Protein AF-A0A9E9L0V4-F1 (afdb_monomer_lite)

Sequence (125 aa):
MKKVSLFLALIVLMGSTSTQAYEAEPTKKDMKEFYALLKIIYSDMPALMNGFEVLIDNDFDLNKIKDKKTVCDAVQAAERITYIANQSKVHPYFQKSIEQLKETMPEENAKVIKQGLQDSGYTCL

Radius of gyration: 24.84 Å; chains: 1; bounding box: 59×54×62 Å

Secondary structure (DSSP, 8-state):
---STTTTTSGGGTT-------PPPPPHHHHHHHHHHHHHHHHHHHHHHHHHHHHHHTTT-TTT-S-HHHHHHHHHHHHHHHHHHHH----HHHHHHHHHHHHHS-HHHHHHHHHHHHHTT----

Foldseek 3Di:
DDDDVVVVVVVVPVVPPPPPVVQPDDDPVLVVLLVVLVVVLVVLVVLLVQLVVQCVVQVVPLLSRPPLVSVLSNLVSLVVLLVSLVPDDGRPVCNVVSVVSCVSQPNVNSVVSQVSCVVSVHHRD

pLDDT: mean 83.35, std 17.39, range [35.78, 97.06]

Structure (mmCIF, N/CA/C/O backbone):
data_AF-A0A9E9L0V4-F1
#
_entry.id   AF-A0A9E9L0V4-F1
#
loop_
_atom_site.group_PDB
_atom_site.id
_atom_site.type_symbol
_atom_site.label_atom_id
_atom_site.label_alt_id
_atom_site.label_comp_id
_atom_site.label_asym_id
_atom_site.label_entity_id
_atom_site.label_seq_id
_atom_site.pdbx_PDB_ins_code
_atom_site.Cartn_x
_atom_site.Cartn_y
_atom_site.Cartn_z
_atom_site.occupancy
_atom_site.B_iso_or_equiv
_atom_site.auth_seq_id
_atom_site.auth_comp_id
_atom_site.auth_asym_id
_atom_site.auth_atom_id
_atom_site.pdbx_PDB_model_num
ATOM 1 N N . MET A 1 1 ? 40.740 46.332 -40.807 1.00 45.25 1 MET A N 1
ATOM 2 C CA . MET A 1 1 ? 40.802 44.869 -41.027 1.00 45.25 1 MET A CA 1
ATOM 3 C C . MET A 1 1 ? 40.673 44.210 -39.660 1.00 45.25 1 MET A C 1
ATOM 5 O O . MET A 1 1 ? 41.581 44.313 -38.859 1.00 45.25 1 MET A O 1
ATOM 9 N N . LYS A 1 2 ? 39.446 43.949 -39.199 1.00 35.78 2 LYS A N 1
ATOM 10 C CA . LYS A 1 2 ? 38.720 42.671 -39.336 1.00 35.78 2 LYS A CA 1
ATOM 11 C C . LYS A 1 2 ? 39.531 41.496 -38.755 1.00 35.78 2 LYS A C 1
ATOM 13 O O . LYS A 1 2 ? 40.457 41.016 -39.382 1.00 35.78 2 LYS A O 1
ATOM 18 N N . LYS A 1 3 ? 39.261 41.151 -37.491 1.00 46.72 3 LYS A N 1
ATOM 19 C CA . LYS A 1 3 ? 38.287 40.100 -37.100 1.00 46.72 3 LYS A CA 1
ATOM 20 C C . LYS A 1 3 ? 38.840 38.657 -37.122 1.00 46.72 3 LYS A C 1
ATOM 22 O O . LYS A 1 3 ? 38.053 37.733 -37.262 1.00 46.72 3 LYS A O 1
ATOM 27 N N . VAL A 1 4 ? 40.148 38.432 -36.960 1.00 50.59 4 VAL A N 1
ATOM 28 C CA . VAL A 1 4 ? 40.688 37.051 -36.957 1.00 50.59 4 VAL A CA 1
ATOM 29 C C . VAL A 1 4 ? 40.915 36.485 -35.546 1.00 50.59 4 VAL A C 1
ATOM 31 O O . VAL A 1 4 ? 40.689 35.300 -35.335 1.00 50.59 4 VAL A O 1
ATOM 34 N N . SER A 1 5 ? 41.232 37.302 -34.534 1.00 48.84 5 SER A N 1
ATOM 35 C CA . SER A 1 5 ? 41.526 36.759 -33.190 1.00 48.84 5 SER A CA 1
ATOM 36 C C . SER A 1 5 ? 40.314 36.396 -32.330 1.00 48.84 5 SER A C 1
ATOM 38 O O . SER A 1 5 ? 40.485 35.686 -31.347 1.00 48.84 5 SER A O 1
ATOM 40 N N . LEU A 1 6 ? 39.096 36.835 -32.670 1.00 44.38 6 LEU A N 1
ATOM 41 C CA . LEU A 1 6 ? 37.915 36.527 -31.847 1.00 44.38 6 LEU A CA 1
ATOM 42 C C . LEU A 1 6 ? 37.261 35.175 -32.190 1.00 44.38 6 LEU A C 1
ATOM 44 O O . LEU A 1 6 ? 36.436 34.689 -31.425 1.00 44.38 6 LEU A O 1
ATOM 48 N N . PHE A 1 7 ? 37.623 34.561 -33.322 1.00 46.12 7 PHE A N 1
ATOM 49 C CA . PHE A 1 7 ? 37.003 33.309 -33.775 1.00 46.12 7 PHE A CA 1
ATOM 50 C C . PHE A 1 7 ? 37.637 32.049 -33.178 1.00 46.12 7 PHE A C 1
ATOM 52 O O . PHE A 1 7 ? 36.980 31.016 -33.125 1.00 46.12 7 PHE A O 1
ATOM 59 N N . LEU A 1 8 ? 38.874 32.123 -32.678 1.00 47.38 8 LEU A N 1
ATOM 60 C CA . LEU A 1 8 ? 39.556 30.963 -32.089 1.00 47.38 8 LEU A CA 1
ATOM 61 C C . LEU A 1 8 ? 39.248 30.767 -30.596 1.00 47.38 8 LEU A C 1
ATOM 63 O O . LEU A 1 8 ? 39.365 29.652 -30.100 1.00 47.38 8 LEU A O 1
ATOM 67 N N . ALA A 1 9 ? 38.786 31.804 -29.890 1.00 48.31 9 ALA A N 1
ATOM 68 C CA . ALA A 1 9 ? 38.388 31.687 -28.484 1.00 48.31 9 ALA A CA 1
ATOM 69 C C . ALA A 1 9 ? 36.961 31.132 -28.298 1.00 48.31 9 ALA A C 1
ATOM 71 O O . ALA A 1 9 ? 36.663 30.555 -27.257 1.00 48.31 9 ALA A O 1
ATOM 72 N N . LEU A 1 10 ? 36.080 31.255 -29.303 1.00 45.12 10 LEU A N 1
ATOM 73 C CA . LEU A 1 10 ? 34.698 30.762 -29.204 1.00 45.12 10 LEU A CA 1
ATOM 74 C C . LEU A 1 10 ? 34.560 29.243 -29.400 1.00 45.12 10 LEU A C 1
ATOM 76 O O . LEU A 1 10 ? 33.539 28.677 -29.021 1.00 45.12 10 LEU A O 1
ATOM 80 N N . ILE A 1 11 ? 35.568 28.572 -29.964 1.00 51.75 11 ILE A N 1
ATOM 81 C CA . ILE A 1 11 ? 35.493 27.130 -30.265 1.00 51.75 11 ILE A CA 1
ATOM 82 C C . ILE A 1 11 ? 35.820 26.271 -29.028 1.00 51.75 11 ILE A C 1
ATOM 84 O O . ILE A 1 11 ? 35.416 25.116 -28.956 1.00 51.75 11 ILE A O 1
ATOM 88 N N . VAL A 1 12 ? 36.448 26.840 -27.991 1.00 48.44 12 VAL A N 1
ATOM 89 C CA . VAL A 1 12 ? 36.737 26.122 -26.731 1.00 48.44 12 VAL A CA 1
ATOM 90 C C . VAL A 1 12 ? 35.496 26.006 -25.824 1.00 48.44 12 VAL A C 1
ATOM 92 O O . VAL A 1 12 ? 35.475 25.196 -24.903 1.00 48.44 12 VAL A O 1
ATOM 95 N N . LEU A 1 13 ? 34.420 26.750 -26.107 1.00 47.59 13 LEU A N 1
ATOM 96 C CA . LEU A 1 13 ? 33.182 26.744 -25.312 1.00 47.59 13 LEU A CA 1
ATOM 97 C C . LEU A 1 13 ? 32.060 25.862 -25.888 1.00 47.59 13 LEU A C 1
ATOM 99 O O . LEU A 1 13 ? 30.996 25.785 -25.286 1.00 47.59 13 LEU A O 1
ATOM 103 N N . MET A 1 14 ? 32.288 25.146 -26.996 1.00 47.88 14 MET A N 1
ATOM 104 C CA . MET A 1 14 ? 31.331 24.163 -27.542 1.00 47.88 14 MET A CA 1
ATOM 105 C C . MET A 1 14 ? 31.530 22.737 -26.993 1.00 47.88 14 MET A C 1
ATOM 107 O O . MET A 1 14 ? 31.027 21.774 -27.562 1.00 47.88 14 MET A O 1
ATOM 111 N N . GLY A 1 15 ? 32.245 22.586 -25.873 1.00 44.53 15 GLY A N 1
ATOM 112 C CA . GLY A 1 15 ? 32.291 21.336 -25.103 1.00 44.53 15 GLY A CA 1
ATOM 113 C C . GLY A 1 15 ? 31.077 21.129 -24.188 1.00 44.53 15 GLY A C 1
ATOM 114 O O . GLY A 1 15 ? 30.952 20.082 -23.564 1.00 44.53 15 GLY A O 1
ATOM 115 N N . SER A 1 16 ? 30.167 22.101 -24.107 1.00 48.75 16 SER A N 1
ATOM 116 C CA . SER A 1 16 ? 28.858 21.961 -23.469 1.00 48.75 16 SER A CA 1
ATOM 117 C C . SER A 1 16 ? 27.827 21.435 -24.467 1.00 48.75 16 SER A C 1
ATOM 119 O O . SER A 1 16 ? 26.745 21.995 -24.635 1.00 48.75 16 SER A O 1
ATOM 121 N N . THR A 1 17 ? 28.122 20.301 -25.107 1.00 47.06 17 THR A N 1
ATOM 122 C CA . THR A 1 17 ? 27.024 19.396 -25.437 1.00 47.06 17 THR A CA 1
ATOM 123 C C . THR A 1 17 ? 26.498 18.924 -24.096 1.00 47.06 17 THR A C 1
ATOM 125 O O . THR A 1 17 ? 27.067 18.033 -23.467 1.00 47.06 17 THR A O 1
ATOM 128 N N . SER A 1 18 ? 25.439 19.571 -23.623 1.00 49.69 18 SER A N 1
ATOM 129 C CA . SER 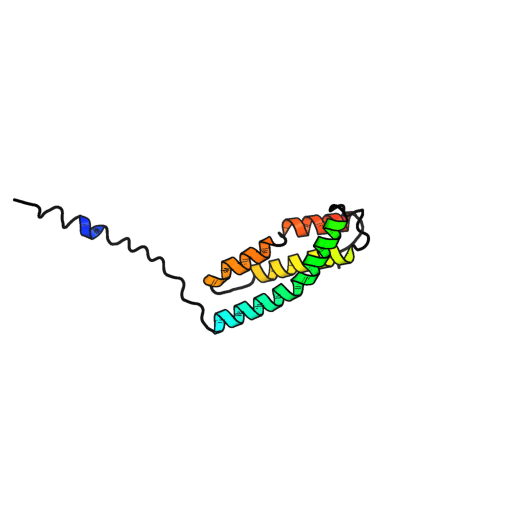A 1 18 ? 24.485 18.936 -22.739 1.00 49.69 18 SER A CA 1
ATOM 130 C C . SER A 1 18 ? 24.037 17.661 -23.443 1.00 49.69 18 SER A C 1
ATOM 132 O O . SER A 1 18 ? 23.053 17.627 -24.176 1.00 49.69 18 SER A O 1
ATOM 134 N N . THR A 1 19 ? 24.777 16.579 -23.225 1.00 48.25 19 THR A N 1
ATOM 135 C CA . THR A 1 19 ? 24.202 15.253 -23.246 1.00 48.25 19 THR A CA 1
ATOM 136 C C . THR A 1 19 ? 23.159 15.273 -22.139 1.00 48.25 19 THR A C 1
ATOM 138 O O . THR A 1 19 ? 23.398 14.840 -21.017 1.00 48.25 19 THR A O 1
ATOM 141 N N . GLN A 1 20 ? 21.968 15.774 -22.455 1.00 48.31 20 GLN A N 1
ATOM 142 C CA . GLN A 1 20 ? 20.786 15.023 -22.093 1.00 48.31 20 GLN A CA 1
ATOM 143 C C . GLN A 1 20 ? 20.999 13.683 -22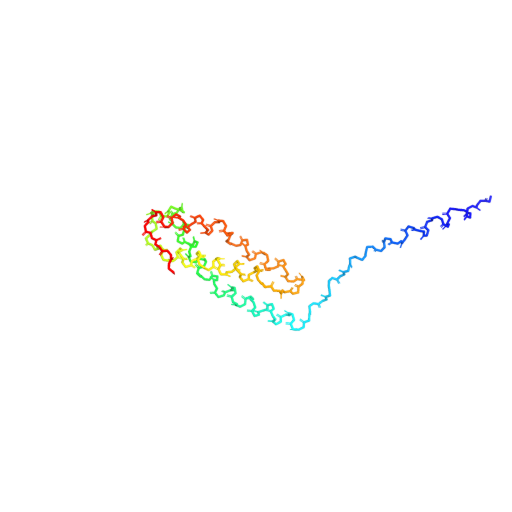.791 1.00 48.31 20 GLN A C 1
ATOM 145 O O . GLN A 1 20 ? 20.664 13.521 -23.962 1.00 48.31 20 GLN A O 1
ATOM 150 N N . ALA A 1 21 ? 21.738 12.788 -22.128 1.00 50.38 21 ALA A N 1
ATOM 151 C CA . ALA A 1 21 ? 21.764 11.391 -22.487 1.00 50.38 21 ALA A CA 1
ATOM 152 C C . ALA A 1 21 ? 20.300 10.995 -22.385 1.00 50.38 21 ALA A C 1
ATOM 154 O O . ALA A 1 21 ? 19.776 10.855 -21.283 1.00 50.38 21 ALA A O 1
ATOM 155 N N . TYR A 1 22 ? 19.615 11.007 -23.527 1.00 51.97 22 TYR A N 1
ATOM 156 C CA . TYR 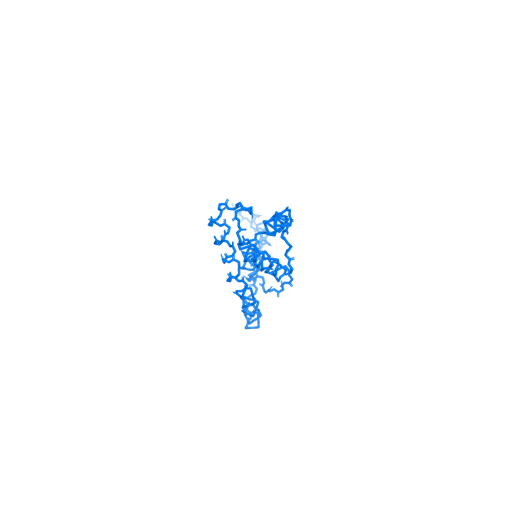A 1 22 ? 18.260 10.518 -23.632 1.00 51.97 22 TYR A CA 1
ATOM 157 C C . TYR A 1 22 ? 18.348 9.109 -23.060 1.00 51.97 22 TYR A C 1
ATOM 159 O O . TYR A 1 22 ? 19.123 8.296 -23.577 1.00 51.97 22 TYR A O 1
ATOM 167 N N . GLU A 1 23 ? 17.720 8.883 -21.904 1.00 61.84 23 GLU A N 1
ATOM 168 C CA . GLU A 1 23 ? 17.729 7.561 -21.289 1.00 61.84 23 GLU A CA 1
ATOM 169 C C . GLU A 1 23 ? 17.287 6.579 -22.374 1.00 61.84 23 GLU A C 1
ATOM 171 O O . GLU A 1 23 ? 16.367 6.886 -23.136 1.00 61.84 23 GLU A O 1
ATOM 176 N N . ALA A 1 24 ? 18.016 5.470 -22.532 1.00 78.88 24 ALA A N 1
ATOM 177 C CA . ALA A 1 24 ? 17.753 4.535 -23.618 1.00 78.88 24 ALA A CA 1
ATOM 178 C C . ALA A 1 24 ? 16.259 4.178 -23.644 1.00 78.88 24 ALA A C 1
ATOM 180 O O . ALA A 1 24 ? 15.643 4.011 -22.598 1.00 78.88 24 ALA A O 1
ATOM 181 N N . GLU A 1 25 ? 15.657 4.088 -24.826 1.00 88.19 25 GLU A N 1
ATOM 182 C CA . GLU A 1 25 ? 14.255 3.680 -24.908 1.00 88.19 25 GLU A CA 1
ATOM 183 C C . GLU A 1 25 ? 14.067 2.293 -24.263 1.00 88.19 25 GLU A C 1
ATOM 185 O O . GLU A 1 25 ? 14.907 1.406 -24.479 1.00 88.19 25 GLU A O 1
ATOM 190 N N . PRO A 1 26 ? 12.982 2.063 -23.499 1.00 91.44 26 PRO A N 1
ATOM 191 C CA . PRO A 1 26 ? 12.742 0.776 -22.863 1.00 91.44 26 PRO A CA 1
ATOM 192 C C . PRO A 1 26 ? 12.687 -0.369 -23.876 1.00 91.44 26 PRO A C 1
ATOM 194 O O . PRO A 1 26 ? 11.996 -0.306 -24.897 1.00 91.44 26 PRO A O 1
ATOM 197 N N . THR A 1 27 ? 13.345 -1.483 -23.567 1.00 94.06 27 THR A N 1
ATOM 198 C CA . THR A 1 27 ? 13.239 -2.700 -24.372 1.00 94.06 27 THR A CA 1
ATOM 199 C C . THR A 1 27 ? 11.917 -3.428 -24.113 1.00 94.06 27 THR A C 1
ATOM 201 O O . THR A 1 27 ? 11.225 -3.230 -23.112 1.00 94.06 27 THR A O 1
ATOM 204 N N . LYS A 1 28 ? 11.587 -4.397 -24.977 1.00 95.06 28 LYS A N 1
ATOM 205 C CA . LYS A 1 28 ? 10.456 -5.315 -24.750 1.00 95.06 28 LYS A CA 1
ATOM 206 C C . LYS A 1 28 ? 10.569 -6.079 -23.422 1.00 95.06 28 LYS A C 1
ATOM 208 O O . LYS A 1 28 ? 9.544 -6.456 -22.855 1.00 95.06 28 LYS A O 1
ATOM 213 N N . LYS A 1 29 ? 11.791 -6.359 -22.954 1.00 94.31 29 LYS A N 1
ATOM 214 C CA . LYS A 1 29 ? 12.023 -7.012 -21.662 1.00 94.31 29 LYS A CA 1
ATOM 215 C C . LYS A 1 29 ? 11.681 -6.052 -20.521 1.00 94.31 29 LYS A C 1
ATOM 217 O O . LYS A 1 29 ? 10.892 -6.435 -19.664 1.00 94.31 29 LYS A O 1
ATOM 222 N N . ASP A 1 30 ? 12.161 -4.812 -20.592 1.00 94.25 30 ASP A N 1
ATOM 223 C CA . ASP A 1 30 ? 11.888 -3.779 -19.584 1.00 94.25 30 ASP A CA 1
ATOM 224 C C . ASP A 1 30 ? 10.386 -3.518 -19.445 1.00 94.25 30 ASP A C 1
ATOM 226 O O . ASP A 1 30 ? 9.856 -3.478 -18.338 1.00 94.25 30 ASP A O 1
ATOM 230 N N . MET A 1 31 ? 9.665 -3.439 -20.570 1.00 95.38 31 MET A N 1
ATOM 231 C CA . MET A 1 31 ? 8.206 -3.310 -20.545 1.00 95.38 31 MET A CA 1
ATOM 232 C C . MET A 1 31 ? 7.536 -4.499 -19.851 1.00 95.38 31 MET A C 1
ATOM 234 O O . MET A 1 31 ? 6.639 -4.310 -19.035 1.00 95.38 31 MET A O 1
ATOM 238 N N . LYS A 1 32 ? 7.955 -5.736 -20.149 1.00 95.62 32 LYS A N 1
ATOM 239 C CA . LYS A 1 32 ? 7.382 -6.932 -19.508 1.00 95.62 32 LYS A CA 1
ATOM 240 C C . LYS A 1 32 ? 7.616 -6.945 -18.000 1.00 95.62 32 LYS A C 1
ATOM 242 O O . LYS A 1 32 ? 6.698 -7.293 -17.263 1.00 95.62 32 LYS A O 1
ATOM 247 N N . GLU A 1 33 ? 8.818 -6.588 -17.562 1.00 92.94 33 GLU A N 1
ATOM 248 C CA . GLU A 1 33 ? 9.169 -6.513 -16.141 1.00 92.94 33 GLU A CA 1
ATOM 249 C C . GLU A 1 33 ? 8.347 -5.430 -15.436 1.00 92.94 33 GLU A C 1
ATOM 251 O O . GLU A 1 33 ? 7.750 -5.697 -14.392 1.00 92.94 33 GLU A O 1
ATOM 256 N N . PHE A 1 34 ? 8.197 -4.260 -16.061 1.00 94.44 34 PHE A N 1
ATOM 257 C CA . PHE A 1 34 ? 7.351 -3.186 -15.549 1.00 94.44 34 PHE A CA 1
ATOM 258 C C . PHE A 1 34 ? 5.869 -3.587 -15.453 1.00 94.44 34 PHE A C 1
ATOM 260 O O . PHE A 1 34 ? 5.243 -3.388 -14.415 1.00 94.44 34 PHE A O 1
ATOM 267 N N . TYR A 1 35 ? 5.291 -4.220 -16.478 1.00 94.06 35 TYR A N 1
ATOM 268 C CA . TYR A 1 35 ? 3.894 -4.672 -16.418 1.00 94.06 35 TYR A CA 1
ATOM 269 C C . TYR A 1 35 ? 3.666 -5.784 -15.389 1.00 94.06 35 TYR A C 1
ATOM 271 O O . TYR A 1 35 ? 2.612 -5.821 -14.752 1.00 94.06 35 TYR A O 1
ATOM 279 N N . ALA A 1 36 ? 4.631 -6.690 -15.210 1.00 93.00 36 ALA A N 1
ATOM 280 C CA . ALA A 1 36 ? 4.551 -7.711 -14.169 1.00 93.00 36 ALA A CA 1
ATOM 281 C C . ALA A 1 36 ? 4.537 -7.072 -12.774 1.00 93.00 36 ALA A C 1
ATOM 283 O O . ALA A 1 36 ? 3.724 -7.456 -11.935 1.00 93.00 36 ALA A O 1
ATOM 284 N N . LEU A 1 37 ? 5.376 -6.058 -12.566 1.00 92.56 37 LEU A N 1
ATOM 285 C CA . LEU A 1 37 ? 5.415 -5.274 -11.340 1.00 92.56 37 LEU A CA 1
ATOM 286 C C . LEU A 1 37 ? 4.091 -4.545 -11.078 1.00 92.56 37 LEU A C 1
ATOM 288 O O . LEU A 1 37 ? 3.508 -4.690 -10.003 1.00 92.56 37 LEU A O 1
ATOM 292 N N . LEU A 1 38 ? 3.574 -3.829 -12.082 1.00 91.75 38 LEU A N 1
ATOM 293 C CA . LEU A 1 38 ? 2.285 -3.148 -11.987 1.00 91.75 38 LEU A CA 1
ATOM 294 C C . LEU A 1 38 ? 1.163 -4.123 -11.637 1.00 91.75 38 LEU A C 1
ATOM 296 O O . LEU A 1 38 ? 0.346 -3.816 -10.781 1.00 91.75 38 LEU A O 1
ATOM 300 N N . LYS A 1 39 ? 1.127 -5.313 -12.244 1.00 92.56 39 LYS A N 1
ATOM 301 C CA . LYS A 1 39 ? 0.088 -6.311 -11.952 1.00 92.56 39 LYS A CA 1
ATOM 302 C C . LYS A 1 39 ? 0.045 -6.695 -10.470 1.00 92.56 39 LYS A C 1
ATOM 304 O O . LYS A 1 39 ? -1.042 -6.890 -9.936 1.00 92.56 39 LYS A O 1
ATOM 309 N N . ILE A 1 40 ? 1.205 -6.805 -9.825 1.00 90.31 40 ILE A N 1
ATOM 310 C CA . ILE A 1 40 ? 1.289 -7.109 -8.393 1.00 90.31 40 ILE A CA 1
ATOM 311 C C . ILE A 1 40 ? 0.774 -5.914 -7.585 1.00 90.31 40 ILE A C 1
ATOM 313 O O . ILE A 1 40 ? -0.116 -6.082 -6.759 1.00 90.31 40 ILE A O 1
ATOM 317 N N . ILE A 1 41 ? 1.247 -4.702 -7.884 1.00 89.88 41 ILE A N 1
ATOM 318 C CA . ILE A 1 41 ? 0.818 -3.485 -7.176 1.00 89.88 41 ILE A CA 1
ATOM 319 C C . ILE A 1 41 ? -0.693 -3.247 -7.327 1.00 89.88 41 ILE A C 1
ATOM 321 O O . ILE A 1 41 ? -1.393 -3.005 -6.350 1.00 89.88 41 ILE A O 1
ATOM 325 N N . TYR A 1 42 ? -1.237 -3.375 -8.537 1.00 90.31 42 TYR A N 1
ATOM 326 C CA . TYR A 1 42 ? -2.668 -3.198 -8.787 1.00 90.31 42 TYR A CA 1
ATOM 327 C C . TYR A 1 42 ? -3.538 -4.266 -8.120 1.00 90.31 42 TYR A C 1
ATOM 329 O O . TYR A 1 42 ? -4.714 -4.003 -7.885 1.00 90.31 42 TYR A O 1
ATOM 337 N N . SER A 1 43 ? -2.993 -5.438 -7.775 1.00 93.56 43 SER A N 1
ATOM 338 C CA . SER A 1 43 ? -3.747 -6.430 -6.999 1.00 93.56 43 SER A CA 1
ATOM 339 C C . SER A 1 43 ? -4.008 -5.989 -5.552 1.00 93.56 43 SER A C 1
ATOM 341 O O . SER A 1 43 ? -4.955 -6.472 -4.937 1.00 93.56 43 SER A O 1
ATOM 343 N N . ASP A 1 44 ? -3.239 -5.014 -5.054 1.00 92.94 44 ASP A N 1
ATOM 344 C CA . ASP A 1 44 ? -3.343 -4.467 -3.694 1.00 92.94 44 ASP A CA 1
ATOM 345 C C . ASP A 1 44 ? -4.252 -3.235 -3.619 1.00 92.94 44 ASP A C 1
ATOM 347 O O . ASP A 1 44 ? -4.761 -2.889 -2.552 1.00 92.94 44 ASP A O 1
ATOM 351 N N . MET A 1 45 ? -4.498 -2.588 -4.762 1.00 91.31 45 MET A N 1
ATOM 352 C CA . MET A 1 45 ? -5.307 -1.371 -4.845 1.00 91.31 45 MET A CA 1
ATOM 353 C C . MET A 1 45 ? -6.741 -1.534 -4.319 1.00 91.31 45 MET A C 1
ATOM 355 O O . MET A 1 45 ? -7.198 -0.624 -3.633 1.00 91.31 45 MET A O 1
ATOM 359 N N . PRO A 1 46 ? -7.462 -2.652 -4.551 1.00 95.12 46 PRO A N 1
ATOM 360 C CA . PRO A 1 46 ? -8.797 -2.825 -3.980 1.00 95.12 46 PRO A CA 1
ATOM 361 C C . PRO A 1 46 ? -8.813 -2.753 -2.448 1.00 95.12 46 PRO A C 1
ATOM 363 O O . PRO A 1 46 ? -9.686 -2.109 -1.879 1.00 95.12 46 PRO A O 1
ATOM 366 N N . ALA A 1 47 ? -7.832 -3.365 -1.774 1.00 95.44 47 ALA A N 1
ATOM 367 C CA . ALA A 1 47 ? -7.743 -3.317 -0.314 1.00 95.44 47 ALA A CA 1
ATOM 368 C C . ALA A 1 47 ? -7.480 -1.888 0.178 1.00 95.44 47 ALA A C 1
ATOM 370 O O . ALA A 1 47 ? -8.147 -1.425 1.100 1.00 95.44 47 ALA A O 1
ATOM 371 N N . LEU A 1 48 ? -6.565 -1.174 -0.486 1.00 93.75 48 LEU A N 1
ATOM 372 C CA . LEU A 1 48 ? -6.279 0.236 -0.217 1.00 93.75 48 LEU A CA 1
ATOM 373 C C . LEU A 1 48 ? -7.521 1.123 -0.337 1.00 93.75 48 LEU A C 1
ATOM 375 O O . LEU A 1 48 ? -7.836 1.863 0.592 1.00 93.75 48 LEU A O 1
ATOM 379 N N . MET A 1 49 ? -8.231 1.030 -1.462 1.00 94.38 49 MET A N 1
ATOM 380 C CA . MET A 1 49 ? -9.412 1.855 -1.725 1.00 94.38 49 MET A CA 1
ATOM 381 C C . MET A 1 49 ? -10.527 1.572 -0.717 1.00 94.38 49 MET A C 1
ATOM 383 O O . MET A 1 49 ? -11.057 2.511 -0.132 1.00 94.38 49 MET A O 1
ATOM 387 N N . ASN A 1 50 ? -10.806 0.298 -0.429 1.00 96.94 50 ASN A N 1
ATOM 388 C CA . ASN A 1 50 ? -11.824 -0.076 0.555 1.00 96.94 50 ASN A CA 1
ATOM 389 C C . ASN A 1 50 ? -11.475 0.440 1.962 1.00 96.94 50 ASN A C 1
ATOM 391 O O . ASN A 1 50 ? -12.345 0.912 2.689 1.00 96.94 50 ASN A O 1
ATOM 395 N N . GLY A 1 51 ? -10.200 0.383 2.364 1.00 95.88 51 GLY A N 1
ATOM 396 C CA . GLY A 1 51 ? -9.776 0.942 3.648 1.00 95.88 51 GLY A CA 1
ATOM 397 C C . GLY A 1 51 ? -9.917 2.459 3.711 1.00 95.88 51 GLY A C 1
ATOM 398 O O . GLY A 1 51 ? -10.330 2.980 4.746 1.00 95.88 51 GLY A O 1
ATOM 399 N N . PHE A 1 52 ? -9.630 3.170 2.616 1.00 94.38 52 PHE A N 1
ATOM 400 C CA . PHE A 1 52 ? -9.868 4.611 2.544 1.00 94.38 52 PHE A CA 1
ATOM 401 C C . PHE A 1 52 ? -11.349 4.965 2.617 1.00 94.38 52 PHE A C 1
ATOM 403 O O . PHE A 1 52 ? -11.686 5.902 3.331 1.00 94.38 52 PHE A O 1
ATOM 410 N N . GLU A 1 53 ? -12.226 4.215 1.951 1.00 96.69 53 GLU A N 1
ATOM 411 C CA . GLU A 1 53 ? -13.678 4.396 2.073 1.00 96.69 53 GLU A CA 1
ATOM 412 C C . GLU A 1 53 ? -14.121 4.264 3.536 1.00 96.69 53 GLU A C 1
ATOM 414 O O . GLU A 1 53 ? -14.754 5.171 4.068 1.00 96.69 53 GLU A O 1
ATOM 419 N N . VAL A 1 54 ? -13.674 3.216 4.242 1.00 97.00 54 VAL A N 1
ATOM 420 C CA . VAL A 1 54 ? -13.978 3.037 5.673 1.00 97.00 54 VAL A CA 1
ATOM 421 C C . VAL A 1 54 ? -13.428 4.182 6.529 1.00 97.00 54 VAL A C 1
ATOM 423 O O . VAL A 1 54 ? -14.111 4.643 7.444 1.00 97.00 54 VAL A O 1
ATOM 426 N N . LEU A 1 55 ? -12.206 4.651 6.262 1.00 94.75 55 LEU A N 1
ATOM 427 C CA . LEU A 1 55 ? -11.626 5.794 6.974 1.00 94.75 55 LEU A CA 1
ATOM 428 C C . LEU A 1 55 ? -12.451 7.067 6.746 1.00 94.75 55 LEU A C 1
ATOM 430 O O . LEU A 1 55 ? -12.771 7.753 7.714 1.00 94.75 55 LEU A O 1
ATOM 434 N N . ILE A 1 56 ? -12.825 7.359 5.499 1.00 95.00 56 ILE A N 1
ATOM 435 C CA . ILE A 1 56 ? -13.608 8.542 5.118 1.00 95.00 56 ILE A CA 1
ATOM 436 C C . ILE A 1 56 ? -15.000 8.497 5.755 1.00 95.00 56 ILE A C 1
ATOM 438 O O . ILE A 1 56 ? -15.404 9.469 6.390 1.00 95.00 56 ILE A O 1
ATOM 442 N N . ASP A 1 57 ? -15.691 7.360 5.668 1.00 97.06 57 ASP A N 1
ATOM 443 C CA . ASP A 1 57 ? -17.038 7.166 6.222 1.00 97.06 57 ASP A CA 1
ATOM 444 C C . ASP A 1 57 ? -17.093 7.323 7.752 1.00 97.06 57 ASP A C 1
ATOM 446 O O . ASP A 1 57 ? -18.168 7.490 8.331 1.00 97.06 57 ASP A O 1
ATOM 450 N N . ASN A 1 58 ? -15.939 7.260 8.421 1.00 95.56 58 ASN A N 1
ATOM 451 C CA . ASN A 1 58 ? -15.806 7.395 9.870 1.00 95.56 58 ASN A CA 1
ATOM 452 C C . ASN A 1 58 ? -15.037 8.663 10.287 1.00 95.56 58 ASN A C 1
ATOM 454 O O . ASN A 1 58 ? -14.551 8.734 11.417 1.00 95.56 58 ASN A O 1
ATOM 458 N N . ASP A 1 59 ? -14.924 9.667 9.407 1.00 94.19 59 ASP A N 1
ATOM 459 C CA . ASP A 1 59 ? -14.205 10.932 9.643 1.00 94.19 59 ASP A CA 1
ATOM 460 C C . ASP A 1 59 ? -12.739 10.741 10.082 1.00 94.19 59 ASP A C 1
ATOM 462 O O . ASP A 1 59 ? -12.197 11.537 10.851 1.00 94.19 59 ASP A O 1
ATOM 466 N N . PHE A 1 60 ? -12.100 9.657 9.639 1.00 92.25 60 PHE A N 1
ATOM 467 C CA . PHE A 1 60 ? -10.762 9.225 10.058 1.00 92.25 60 PHE A CA 1
ATOM 468 C C . PHE A 1 60 ? -10.618 8.954 11.571 1.00 92.25 60 PHE A C 1
ATOM 470 O O . PHE A 1 60 ? -9.504 8.768 12.064 1.00 92.25 60 PHE A O 1
ATOM 477 N N . ASP A 1 61 ? -11.721 8.874 12.321 1.00 93.44 61 ASP A N 1
ATOM 478 C CA . ASP A 1 61 ? -11.708 8.520 13.738 1.00 93.44 61 ASP A CA 1
ATOM 479 C C . ASP A 1 61 ? -11.698 6.997 13.901 1.00 93.44 61 ASP A C 1
ATOM 481 O O . ASP A 1 61 ? -12.729 6.319 13.839 1.00 93.44 61 ASP A O 1
ATOM 485 N N . LEU A 1 62 ? -10.508 6.453 14.156 1.00 92.12 62 LEU A N 1
ATOM 486 C CA . LEU A 1 62 ? -10.276 5.015 14.310 1.00 92.12 62 LEU A CA 1
ATOM 487 C C . LEU A 1 62 ? -11.112 4.371 15.432 1.00 92.12 62 LEU A C 1
ATOM 489 O O . LEU A 1 62 ? -11.338 3.159 15.403 1.00 92.12 62 LEU A O 1
ATOM 493 N N . ASN A 1 63 ? -11.609 5.151 16.400 1.00 90.81 63 ASN A N 1
ATOM 494 C CA . ASN A 1 63 ? -12.471 4.636 17.465 1.00 90.81 63 ASN A CA 1
ATOM 495 C C . ASN A 1 63 ? -13.907 4.379 16.993 1.00 90.81 63 ASN A C 1
ATOM 497 O O . ASN A 1 63 ? -14.590 3.526 17.562 1.00 90.81 63 ASN A O 1
ATOM 501 N N . LYS A 1 64 ? -14.369 5.091 15.957 1.00 92.94 64 LYS A N 1
ATOM 502 C CA . LYS A 1 64 ? -15.702 4.901 15.360 1.00 92.94 64 LYS A CA 1
ATOM 503 C C . LYS A 1 64 ? -15.750 3.706 14.405 1.00 92.94 64 LYS A C 1
ATOM 505 O O . LYS A 1 64 ? -16.823 3.149 14.168 1.00 92.94 64 LYS A O 1
ATOM 510 N N . ILE A 1 65 ? -14.592 3.280 13.902 1.00 95.06 65 ILE A N 1
ATOM 511 C CA . ILE A 1 65 ? -14.477 2.218 12.904 1.00 95.06 65 ILE A CA 1
ATOM 512 C C . ILE A 1 65 ? -14.814 0.859 13.520 1.00 95.06 65 ILE A C 1
ATOM 514 O O . ILE A 1 65 ? -14.088 0.322 14.360 1.00 95.06 65 ILE A O 1
ATOM 518 N N . LYS A 1 66 ? -15.914 0.271 13.044 1.00 93.31 66 LYS A N 1
ATOM 519 C CA . LYS A 1 66 ? -16.306 -1.107 13.372 1.00 93.31 66 LYS A CA 1
ATOM 520 C C . LYS A 1 66 ? -15.506 -2.128 12.568 1.00 93.31 66 LYS A C 1
ATOM 522 O O . LYS A 1 66 ? -15.056 -3.125 13.123 1.00 93.31 66 LYS A O 1
ATOM 527 N N . ASP A 1 67 ? -15.304 -1.863 11.279 1.00 94.56 67 ASP A N 1
ATOM 528 C CA . ASP A 1 67 ? -14.543 -2.734 10.383 1.00 94.56 67 ASP A CA 1
ATOM 529 C C . ASP A 1 67 ? -13.052 -2.370 10.372 1.00 94.56 67 ASP A C 1
ATOM 531 O O . ASP A 1 67 ? -12.490 -1.861 9.401 1.00 94.56 67 ASP A O 1
ATOM 535 N N . LYS A 1 68 ? -12.394 -2.620 11.506 1.00 94.75 68 LYS A N 1
ATOM 536 C CA . LYS A 1 68 ? -10.953 -2.373 11.659 1.00 94.75 68 LYS A CA 1
ATOM 537 C C . LYS A 1 68 ? -10.108 -3.295 10.782 1.00 94.75 68 LYS A C 1
ATOM 539 O O . LYS A 1 68 ? -8.964 -2.962 10.476 1.00 94.75 68 LYS A O 1
ATOM 544 N N . LYS A 1 69 ? -10.666 -4.434 10.354 1.00 96.00 69 LYS A N 1
ATOM 545 C CA . LYS A 1 69 ? -9.981 -5.374 9.469 1.00 96.00 69 LYS A CA 1
ATOM 546 C C . LYS A 1 69 ? -9.751 -4.754 8.096 1.00 96.00 69 LYS A C 1
ATOM 548 O O . LYS A 1 69 ? -8.624 -4.789 7.623 1.00 96.00 69 LYS A O 1
ATOM 553 N N . THR A 1 70 ? -10.765 -4.137 7.499 1.00 96.62 70 THR A N 1
ATOM 554 C CA . THR A 1 70 ? -10.628 -3.512 6.174 1.00 96.62 70 THR A CA 1
ATOM 555 C C . THR A 1 70 ? -9.603 -2.373 6.172 1.00 96.62 70 THR A C 1
ATOM 557 O O . THR A 1 70 ? -8.779 -2.281 5.264 1.00 96.62 70 THR A O 1
ATOM 560 N N . VAL A 1 71 ? -9.559 -1.555 7.230 1.00 96.06 71 VAL A N 1
ATOM 561 C CA . VAL A 1 71 ? -8.513 -0.523 7.384 1.00 96.06 71 VAL A CA 1
ATOM 562 C C . VAL A 1 71 ? -7.128 -1.151 7.548 1.00 96.06 71 VAL A C 1
ATOM 564 O O . VAL A 1 71 ? -6.142 -0.661 7.002 1.00 96.06 71 VAL A O 1
ATOM 567 N N . CYS A 1 72 ? -7.042 -2.258 8.278 1.00 95.31 72 CYS A N 1
ATOM 568 C CA . CYS A 1 72 ? -5.795 -2.978 8.457 1.00 95.31 72 CYS A CA 1
ATOM 569 C C . CYS A 1 72 ? -5.269 -3.610 7.155 1.00 95.31 72 CYS A C 1
ATOM 571 O O . CYS A 1 72 ? -4.081 -3.497 6.853 1.00 95.31 72 CYS A O 1
ATOM 573 N N . ASP A 1 73 ? -6.150 -4.214 6.354 1.00 95.81 73 ASP A N 1
ATOM 574 C CA . ASP A 1 73 ? -5.804 -4.766 5.042 1.00 95.81 73 ASP A CA 1
ATOM 575 C C . ASP A 1 73 ? -5.239 -3.664 4.122 1.00 95.81 73 ASP A C 1
ATOM 577 O O . ASP A 1 73 ? -4.281 -3.901 3.385 1.00 95.81 73 ASP A O 1
ATOM 581 N N . ALA A 1 74 ? -5.770 -2.436 4.207 1.00 95.00 74 ALA A N 1
ATOM 582 C CA . ALA A 1 74 ? -5.242 -1.278 3.483 1.00 95.00 74 ALA A CA 1
ATOM 583 C C . ALA 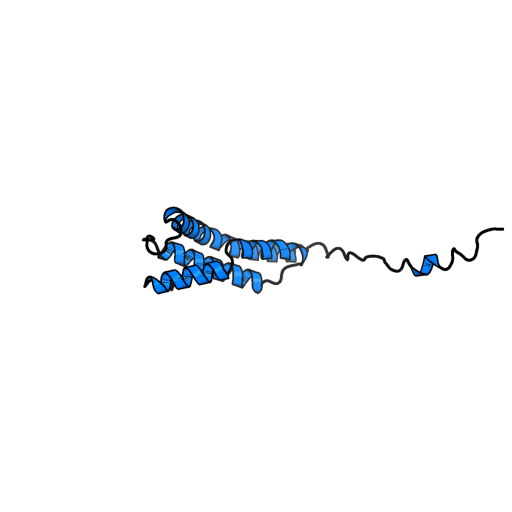A 1 74 ? -3.845 -0.854 3.956 1.00 95.00 74 ALA A C 1
ATOM 585 O O . ALA A 1 74 ? -2.978 -0.587 3.125 1.00 95.00 74 ALA A O 1
ATOM 586 N N . VAL A 1 75 ? -3.592 -0.843 5.270 1.00 94.50 75 VAL A N 1
ATOM 587 C CA . VAL A 1 75 ? -2.247 -0.595 5.822 1.00 94.50 75 VAL A CA 1
ATOM 588 C C . VAL A 1 75 ? -1.249 -1.628 5.295 1.00 94.50 75 VAL A C 1
ATOM 590 O O . VAL A 1 75 ? -0.174 -1.263 4.825 1.00 94.50 75 VAL A O 1
ATOM 593 N N . GLN A 1 76 ? -1.604 -2.913 5.317 1.00 93.44 76 GLN A N 1
ATOM 594 C CA . GLN A 1 76 ? -0.735 -3.983 4.816 1.00 93.44 76 GLN A CA 1
ATOM 595 C C . GLN A 1 76 ? -0.501 -3.887 3.305 1.00 93.44 76 GLN A C 1
ATOM 597 O O . GLN A 1 76 ? 0.612 -4.121 2.831 1.00 93.44 76 GLN A O 1
ATOM 602 N N . ALA A 1 77 ? -1.534 -3.522 2.545 1.00 93.06 77 ALA A N 1
ATOM 603 C CA . ALA A 1 77 ? -1.421 -3.242 1.120 1.00 93.06 77 ALA A CA 1
ATOM 604 C C . ALA A 1 77 ? -0.450 -2.078 0.860 1.00 93.06 77 ALA A C 1
ATOM 606 O O . ALA A 1 77 ? 0.454 -2.213 0.040 1.00 93.06 77 ALA A O 1
ATOM 607 N N . ALA A 1 78 ? -0.556 -0.975 1.605 1.00 92.31 78 ALA A N 1
ATOM 608 C CA . ALA A 1 78 ? 0.364 0.157 1.497 1.00 92.31 78 ALA A CA 1
ATOM 609 C C . ALA A 1 78 ? 1.818 -0.223 1.817 1.00 92.31 78 ALA A C 1
ATOM 611 O O . ALA A 1 78 ? 2.735 0.149 1.078 1.00 92.31 78 ALA A O 1
ATOM 612 N N . GLU A 1 79 ? 2.032 -0.998 2.886 1.00 91.06 79 GLU A N 1
ATOM 613 C CA . GLU A 1 79 ? 3.350 -1.519 3.265 1.00 91.06 79 GLU A CA 1
ATOM 614 C C . GLU A 1 79 ? 3.934 -2.394 2.143 1.00 91.06 79 GLU A C 1
ATOM 616 O O . GLU A 1 79 ? 5.097 -2.226 1.763 1.00 91.06 79 GLU A O 1
ATOM 621 N N . ARG A 1 80 ? 3.122 -3.282 1.554 1.00 91.06 80 ARG A N 1
ATOM 622 C CA . ARG A 1 80 ? 3.539 -4.161 0.453 1.00 91.06 80 ARG A CA 1
ATOM 623 C C . ARG A 1 80 ? 3.860 -3.385 -0.823 1.00 91.06 80 ARG A C 1
ATOM 625 O 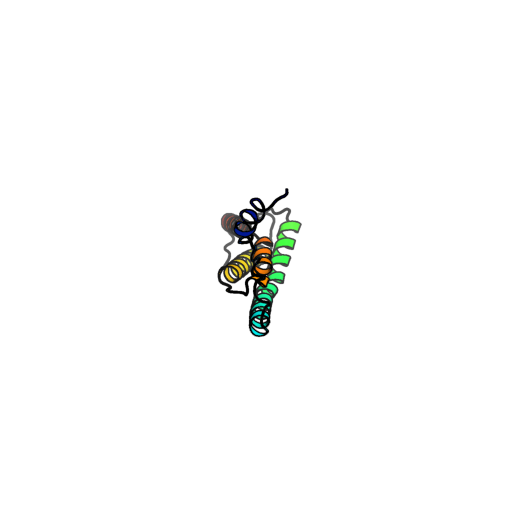O . ARG A 1 80 ? 4.919 -3.621 -1.405 1.00 91.06 80 ARG A O 1
ATOM 632 N N . ILE A 1 81 ? 3.014 -2.441 -1.236 1.00 90.62 81 ILE A N 1
ATOM 633 C CA . ILE A 1 81 ? 3.274 -1.582 -2.403 1.00 90.62 81 ILE A CA 1
ATOM 634 C C . ILE A 1 81 ? 4.558 -0.783 -2.199 1.00 90.62 81 ILE A C 1
ATOM 636 O O . ILE A 1 81 ? 5.407 -0.756 -3.089 1.00 90.62 81 ILE A O 1
ATOM 640 N N . THR A 1 82 ? 4.739 -0.187 -1.020 1.00 89.69 82 THR A N 1
ATOM 641 C CA . THR A 1 82 ? 5.943 0.585 -0.688 1.00 89.69 82 THR A CA 1
ATOM 642 C C . THR A 1 82 ? 7.194 -0.289 -0.730 1.00 89.69 82 THR A C 1
ATOM 644 O O . THR A 1 82 ? 8.197 0.097 -1.334 1.00 89.69 82 THR A O 1
ATOM 647 N N . TYR A 1 83 ? 7.137 -1.487 -0.142 1.00 90.19 83 TYR A N 1
ATOM 648 C CA . TYR A 1 83 ? 8.234 -2.451 -0.188 1.00 90.19 83 TYR A CA 1
ATOM 649 C C . TYR A 1 83 ? 8.593 -2.821 -1.630 1.00 90.19 83 TYR A C 1
ATOM 651 O O . TYR A 1 83 ? 9.752 -2.716 -2.030 1.00 90.19 83 TYR A O 1
ATOM 659 N N . ILE A 1 84 ? 7.593 -3.198 -2.426 1.00 89.50 84 ILE A N 1
ATOM 660 C CA . ILE A 1 84 ? 7.766 -3.569 -3.828 1.00 89.50 84 ILE A CA 1
ATOM 661 C C . ILE A 1 84 ? 8.377 -2.406 -4.616 1.00 89.50 84 ILE A C 1
ATOM 663 O O . ILE A 1 84 ? 9.374 -2.602 -5.310 1.00 89.50 84 ILE A O 1
ATOM 667 N N . ALA A 1 85 ? 7.844 -1.192 -4.475 1.00 87.62 85 ALA A N 1
ATOM 668 C CA . ALA A 1 85 ? 8.342 -0.005 -5.162 1.00 87.62 85 ALA A CA 1
ATOM 669 C C . ALA A 1 85 ? 9.802 0.316 -4.795 1.00 87.62 85 ALA A C 1
ATOM 671 O O . ALA A 1 85 ? 10.595 0.638 -5.674 1.00 87.62 85 ALA A O 1
ATOM 672 N N . ASN A 1 86 ? 10.181 0.169 -3.521 1.00 87.69 86 ASN A N 1
ATOM 673 C CA . ASN A 1 86 ? 11.548 0.417 -3.050 1.00 87.69 86 ASN A CA 1
ATOM 674 C C . ASN A 1 86 ? 12.561 -0.644 -3.507 1.00 87.69 86 ASN A C 1
ATOM 676 O O . ASN A 1 86 ? 13.741 -0.335 -3.658 1.00 87.69 86 ASN A O 1
ATOM 680 N N . GLN A 1 87 ? 12.131 -1.895 -3.683 1.00 88.69 87 GLN A N 1
ATOM 681 C CA . GLN A 1 87 ? 13.014 -3.002 -4.079 1.00 88.69 87 GLN A CA 1
ATOM 682 C C . GLN A 1 87 ? 13.073 -3.216 -5.596 1.00 88.69 87 GLN A C 1
ATOM 684 O O . GLN A 1 87 ? 13.944 -3.934 -6.095 1.00 88.69 87 GLN A O 1
ATOM 689 N N . SER A 1 88 ? 12.148 -2.614 -6.340 1.00 85.88 88 SER A N 1
ATOM 690 C CA . SER A 1 88 ? 12.043 -2.809 -7.780 1.00 85.88 88 SER A CA 1
ATOM 691 C C . SER A 1 88 ? 13.168 -2.113 -8.528 1.00 85.88 88 SER A C 1
ATOM 693 O O . SER A 1 88 ? 13.416 -0.923 -8.359 1.00 85.88 88 SER A O 1
ATOM 695 N N . LYS A 1 89 ? 13.823 -2.862 -9.414 1.00 87.25 89 LYS A N 1
ATOM 696 C CA . LYS A 1 89 ? 14.779 -2.327 -10.384 1.00 87.25 89 LYS A CA 1
ATOM 697 C C . LYS A 1 89 ? 14.084 -2.277 -11.734 1.00 87.25 89 LYS A C 1
ATOM 699 O O . LYS A 1 89 ? 14.002 -3.296 -12.413 1.00 87.25 89 LYS A O 1
ATOM 704 N N . VAL A 1 90 ? 13.543 -1.116 -12.083 1.00 89.62 90 VAL A N 1
ATOM 705 C CA . VAL A 1 90 ? 12.927 -0.869 -13.392 1.00 89.62 90 VAL A CA 1
ATOM 706 C C . VAL A 1 90 ? 13.823 0.025 -14.235 1.00 89.62 90 VAL A C 1
ATOM 708 O O . VAL A 1 90 ? 14.720 0.696 -13.724 1.00 89.62 90 VAL A O 1
ATOM 711 N N . HIS A 1 91 ? 13.580 0.032 -15.541 1.00 93.06 91 HIS A N 1
ATOM 712 C CA . HIS A 1 91 ? 14.220 0.987 -16.432 1.00 93.06 91 HIS A CA 1
ATOM 713 C C . HIS A 1 91 ? 13.939 2.435 -15.959 1.00 93.06 91 HIS A C 1
ATOM 715 O O . HIS A 1 91 ? 12.788 2.712 -15.610 1.00 93.06 91 HIS A O 1
ATOM 721 N N . PRO A 1 92 ? 14.924 3.359 -15.981 1.00 91.19 92 PRO A N 1
ATOM 722 C CA . PRO A 1 92 ? 14.773 4.742 -15.503 1.00 91.19 92 PRO A CA 1
ATOM 723 C C . PRO A 1 92 ? 13.526 5.482 -16.014 1.00 91.19 92 PRO A C 1
ATOM 725 O O . PRO A 1 92 ? 12.807 6.095 -15.227 1.00 91.19 92 PRO A O 1
ATOM 728 N N . TYR A 1 93 ? 13.172 5.281 -17.287 1.00 90.50 93 TYR A N 1
ATOM 729 C CA . TYR A 1 93 ? 11.913 5.752 -17.883 1.00 90.50 93 TYR A CA 1
ATOM 730 C C . TYR A 1 93 ? 10.650 5.460 -17.036 1.00 90.50 93 TYR A C 1
ATOM 732 O O . TYR A 1 93 ? 9.739 6.283 -16.979 1.00 90.50 93 TYR A O 1
ATOM 740 N N . PHE A 1 94 ? 10.576 4.305 -16.362 1.00 92.12 94 PHE A N 1
ATOM 741 C CA . PHE A 1 94 ? 9.425 3.894 -15.543 1.00 92.12 94 PHE A CA 1
ATOM 742 C C . PHE A 1 94 ? 9.544 4.278 -14.062 1.00 92.12 94 PHE A C 1
ATOM 744 O O . PHE A 1 94 ? 8.583 4.108 -13.309 1.00 92.12 94 PHE A O 1
ATOM 751 N N . GLN A 1 95 ? 10.698 4.787 -13.626 1.00 88.75 95 GLN A N 1
ATOM 752 C CA . GLN A 1 95 ? 10.993 5.035 -12.215 1.00 88.75 95 GLN A CA 1
ATOM 753 C C . GLN A 1 95 ? 9.976 5.991 -11.582 1.00 88.75 95 GLN A C 1
ATOM 755 O O . GLN A 1 95 ? 9.413 5.694 -10.530 1.00 88.75 95 GLN A O 1
ATOM 760 N N . LYS A 1 96 ? 9.647 7.086 -12.277 1.00 88.69 96 LYS A N 1
ATOM 761 C CA . LYS A 1 96 ? 8.655 8.063 -11.812 1.00 88.69 96 LYS A CA 1
ATOM 762 C C . LYS A 1 96 ? 7.270 7.443 -11.596 1.00 88.69 96 LYS A C 1
ATOM 764 O O . LYS A 1 96 ? 6.582 7.797 -10.645 1.00 88.69 96 LYS A O 1
ATOM 769 N N . SER A 1 97 ? 6.854 6.512 -12.457 1.00 89.56 97 SER A N 1
ATOM 770 C CA . SER A 1 97 ? 5.569 5.819 -12.299 1.00 89.56 97 SER A CA 1
ATOM 771 C C . SER A 1 97 ? 5.546 4.947 -11.045 1.00 89.56 97 SER A C 1
ATOM 773 O O . SER A 1 97 ? 4.521 4.873 -10.377 1.00 89.56 97 SER A O 1
ATOM 775 N N . ILE A 1 98 ? 6.672 4.315 -10.702 1.00 89.00 98 ILE A N 1
ATOM 776 C CA . ILE A 1 98 ? 6.802 3.542 -9.462 1.00 89.00 98 ILE A CA 1
ATOM 777 C C . ILE A 1 98 ? 6.820 4.456 -8.234 1.00 89.00 98 ILE A C 1
ATOM 779 O O . ILE A 1 98 ? 6.194 4.139 -7.224 1.00 89.00 98 ILE A O 1
ATOM 783 N N . GLU A 1 99 ? 7.473 5.612 -8.321 1.00 86.06 99 GLU A N 1
ATOM 784 C CA . GLU A 1 99 ? 7.503 6.595 -7.234 1.00 86.06 99 GLU A CA 1
ATOM 785 C C . GLU A 1 99 ? 6.113 7.154 -6.915 1.00 86.06 99 GLU A C 1
ATOM 787 O O . GLU A 1 99 ? 5.733 7.188 -5.748 1.00 86.06 99 GLU A O 1
ATOM 792 N N . GLN A 1 100 ? 5.309 7.473 -7.932 1.00 86.06 100 GLN A N 1
ATOM 793 C CA . GLN A 1 100 ? 3.930 7.948 -7.748 1.00 86.06 100 GLN A CA 1
ATOM 794 C C . GLN A 1 100 ? 3.031 6.937 -7.016 1.00 86.06 100 GLN A C 1
ATOM 796 O O . GLN A 1 100 ? 2.113 7.323 -6.294 1.00 86.06 100 GLN A O 1
ATOM 801 N N . LEU A 1 101 ? 3.298 5.633 -7.142 1.00 82.94 101 LEU A N 1
ATOM 802 C CA . LEU A 1 101 ? 2.529 4.609 -6.424 1.00 82.94 101 LEU A CA 1
ATOM 803 C C . LEU A 1 101 ? 2.775 4.675 -4.910 1.00 82.94 101 LEU A C 1
ATOM 805 O O . LEU A 1 101 ? 1.848 4.457 -4.132 1.00 82.94 101 LEU A O 1
ATOM 809 N N . LYS A 1 102 ? 3.984 5.057 -4.481 1.00 77.56 102 LYS A N 1
ATOM 810 C CA . LYS A 1 102 ? 4.307 5.264 -3.058 1.00 77.56 102 LYS A CA 1
ATOM 811 C C . LYS A 1 102 ? 3.570 6.461 -2.458 1.00 77.56 102 LYS A C 1
ATOM 813 O O . LYS A 1 102 ? 3.344 6.505 -1.254 1.00 77.56 102 LYS A O 1
ATOM 818 N N . GLU A 1 103 ? 3.196 7.431 -3.286 1.00 81.88 103 GLU A N 1
ATOM 819 C CA . GLU A 1 10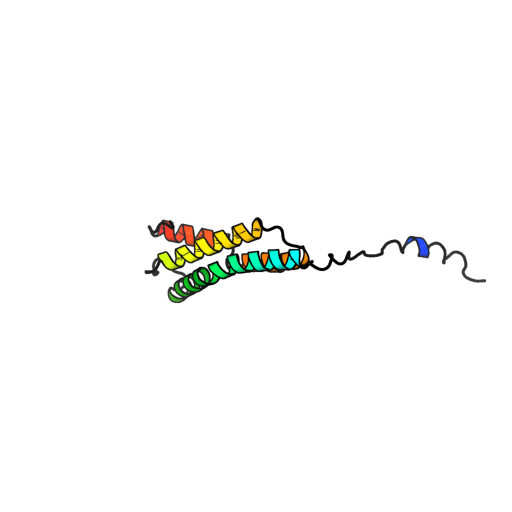3 ? 2.484 8.636 -2.850 1.00 81.88 103 GLU A CA 1
ATOM 820 C C . GLU A 1 103 ? 0.988 8.382 -2.613 1.00 81.88 103 GLU A C 1
ATOM 822 O O . GLU A 1 103 ? 0.340 9.172 -1.933 1.00 81.88 103 GLU A O 1
ATOM 827 N N . THR A 1 104 ? 0.438 7.269 -3.120 1.00 75.25 104 THR A N 1
ATOM 828 C CA . THR A 1 104 ? -0.992 6.934 -2.968 1.00 75.25 104 THR A CA 1
ATOM 829 C C . THR A 1 104 ? -1.361 6.661 -1.505 1.00 75.25 104 THR A C 1
ATOM 831 O O . THR A 1 104 ? -2.417 7.084 -1.042 1.00 75.25 104 THR A O 1
ATOM 834 N N . MET A 1 105 ? -0.472 6.008 -0.750 1.00 75.00 105 MET A N 1
ATOM 835 C CA . MET A 1 105 ? -0.550 5.926 0.708 1.00 75.00 105 MET A CA 1
ATOM 836 C C . MET A 1 105 ? 0.866 6.012 1.288 1.00 75.00 105 MET A C 1
ATOM 838 O O . MET A 1 105 ? 1.560 4.995 1.348 1.00 75.00 105 MET A O 1
ATOM 842 N N . PRO A 1 106 ? 1.311 7.211 1.706 1.00 83.81 106 PRO A N 1
ATOM 843 C CA . PRO A 1 106 ? 2.640 7.395 2.268 1.00 83.81 106 PRO A CA 1
ATOM 844 C C . PRO A 1 106 ? 2.881 6.484 3.475 1.00 83.81 106 PRO A C 1
ATOM 846 O O . PRO A 1 106 ? 2.003 6.323 4.325 1.00 83.81 106 PRO A O 1
ATOM 849 N N . GLU A 1 107 ? 4.093 5.937 3.579 1.00 83.81 107 GLU A N 1
ATOM 850 C CA . GLU A 1 107 ? 4.483 4.995 4.639 1.00 83.81 107 GLU A CA 1
ATOM 851 C C . GLU A 1 107 ? 4.198 5.541 6.049 1.00 83.81 107 GLU A C 1
ATOM 853 O O . GLU A 1 107 ? 3.718 4.815 6.916 1.00 83.81 107 GLU A O 1
ATOM 858 N N . GLU A 1 108 ? 4.421 6.838 6.268 1.00 88.50 108 GLU A N 1
ATOM 859 C CA . GLU A 1 108 ? 4.139 7.497 7.549 1.00 88.50 108 GLU A CA 1
ATOM 860 C C . GLU A 1 108 ? 2.645 7.492 7.899 1.00 88.50 108 GLU A C 1
ATOM 862 O O . GLU A 1 108 ? 2.282 7.230 9.044 1.00 88.50 108 GLU A O 1
ATOM 867 N N . ASN A 1 109 ? 1.758 7.676 6.916 1.00 88.81 109 ASN A N 1
ATOM 868 C CA . ASN A 1 109 ? 0.315 7.589 7.149 1.00 88.81 109 ASN A CA 1
ATOM 869 C C . ASN A 1 109 ? -0.087 6.153 7.506 1.00 88.81 109 ASN A C 1
ATOM 871 O O . ASN A 1 109 ? -0.868 5.946 8.434 1.00 88.81 109 ASN A O 1
ATOM 875 N N . ALA A 1 110 ? 0.478 5.158 6.812 1.00 91.06 110 ALA A N 1
ATOM 876 C CA . ALA A 1 110 ? 0.245 3.750 7.123 1.00 91.06 110 ALA A CA 1
ATOM 877 C C . ALA A 1 110 ? 0.712 3.395 8.544 1.00 91.06 110 ALA A C 1
ATOM 879 O O . ALA A 1 110 ? -0.037 2.757 9.284 1.00 91.06 110 ALA A O 1
ATOM 880 N N . LYS A 1 111 ? 1.889 3.878 8.971 1.00 92.25 111 LYS A N 1
ATOM 881 C CA . LYS A 1 111 ? 2.400 3.709 10.343 1.00 92.25 111 LYS A CA 1
ATOM 882 C C . LYS A 1 111 ? 1.481 4.337 11.388 1.00 92.25 111 LYS A C 1
ATOM 884 O O . LYS A 1 111 ? 1.164 3.680 12.376 1.00 92.25 111 LYS A O 1
ATOM 889 N N . VAL A 1 112 ? 1.036 5.577 11.172 1.00 93.69 112 VAL A N 1
ATOM 890 C CA . VAL A 1 112 ? 0.140 6.283 12.106 1.00 93.69 112 VAL A CA 1
ATOM 891 C C . VAL A 1 112 ? -1.187 5.543 12.255 1.00 93.69 112 VAL A C 1
ATOM 893 O O . VAL A 1 112 ? -1.637 5.318 13.376 1.00 93.69 112 VAL A O 1
ATOM 896 N N . ILE A 1 113 ? -1.790 5.108 11.146 1.00 93.69 113 ILE A N 1
ATOM 897 C CA . ILE A 1 113 ? -3.047 4.349 11.176 1.00 93.69 113 ILE A CA 1
ATOM 898 C C . ILE A 1 113 ? -2.844 3.005 11.884 1.00 93.69 113 ILE A C 1
ATOM 900 O O . ILE A 1 113 ? -3.650 2.636 12.736 1.00 93.69 113 ILE A O 1
ATOM 904 N N . LYS A 1 114 ? -1.750 2.292 11.590 1.00 94.94 114 LYS A N 1
ATOM 905 C CA . LYS A 1 114 ? -1.407 1.023 12.247 1.00 94.94 114 LYS A CA 1
ATOM 906 C C . LYS A 1 114 ? -1.271 1.183 13.757 1.00 94.94 114 LYS A C 1
ATOM 908 O O . LYS A 1 114 ? -1.861 0.402 14.501 1.00 94.94 114 LYS A O 1
ATOM 913 N N . GLN A 1 115 ? -0.526 2.196 14.198 1.00 94.50 115 GLN A N 1
ATOM 914 C CA . GLN A 1 115 ? -0.347 2.488 15.616 1.00 94.50 115 GLN A CA 1
ATOM 915 C C . GLN A 1 115 ? -1.681 2.864 16.265 1.00 94.50 115 GLN A C 1
ATOM 917 O O . GLN A 1 115 ? -2.034 2.297 17.290 1.00 94.50 115 GLN A O 1
ATOM 922 N N . GLY A 1 116 ? -2.476 3.732 15.636 1.00 94.19 116 GLY A N 1
ATOM 923 C CA . GLY A 1 116 ? -3.784 4.114 16.167 1.00 94.19 116 GLY A CA 1
ATOM 924 C C . GLY A 1 116 ? -4.767 2.938 16.271 1.00 94.19 116 GLY A C 1
ATOM 925 O O . GLY A 1 116 ? -5.533 2.850 17.230 1.00 94.19 116 GLY A O 1
ATOM 926 N N . LEU A 1 117 ? -4.715 1.979 15.339 1.00 93.88 117 LEU A N 1
ATOM 927 C CA . LEU A 1 117 ? -5.472 0.729 15.449 1.00 93.88 117 LEU A CA 1
ATOM 928 C C . LEU A 1 117 ? -4.999 -0.107 16.648 1.00 93.88 117 LEU A C 1
ATOM 930 O O . LEU A 1 117 ? -5.844 -0.576 17.417 1.00 93.88 117 LEU A O 1
ATOM 934 N N . GLN A 1 118 ? -3.683 -0.239 16.844 1.00 93.25 118 GLN A N 1
ATOM 935 C CA . GLN A 1 118 ? -3.092 -0.955 17.980 1.00 93.25 118 GLN A CA 1
ATOM 936 C C . GLN A 1 118 ? -3.450 -0.304 19.321 1.00 93.25 118 GLN A C 1
ATOM 938 O O . GLN A 1 118 ? -3.861 -1.008 20.243 1.00 93.25 118 GLN A O 1
ATOM 943 N N . ASP A 1 119 ? -3.394 1.025 19.403 1.00 92.81 119 ASP A N 1
ATOM 944 C CA . ASP A 1 119 ? -3.787 1.801 20.584 1.00 92.81 119 ASP A CA 1
ATOM 945 C C . ASP A 1 119 ? -5.286 1.637 20.894 1.00 92.81 119 ASP A C 1
ATOM 947 O O . ASP A 1 119 ? -5.694 1.646 22.054 1.00 92.81 119 ASP A O 1
ATOM 951 N N . SER A 1 120 ? -6.111 1.392 19.867 1.00 89.56 120 SER A N 1
ATOM 952 C CA . SER A 1 120 ? -7.537 1.055 20.011 1.00 89.56 120 SER A CA 1
ATOM 953 C C . SER A 1 120 ? -7.805 -0.414 20.395 1.00 89.56 120 SER A C 1
ATOM 955 O O . SER A 1 120 ? -8.961 -0.853 20.401 1.00 89.56 120 SER A O 1
ATOM 957 N N . GLY A 1 121 ? -6.753 -1.193 20.669 1.00 90.44 121 GLY A N 1
ATOM 958 C CA . GLY A 1 121 ? -6.822 -2.609 21.034 1.00 90.44 121 GLY A CA 1
ATOM 959 C C . GLY A 1 121 ? -6.994 -3.572 19.855 1.00 90.44 121 GLY A C 1
ATOM 960 O O . GLY A 1 121 ? -7.313 -4.740 20.075 1.00 90.44 121 GLY A O 1
ATOM 961 N N . TYR A 1 122 ? -6.810 -3.116 18.612 1.00 93.06 122 TYR A N 1
ATOM 962 C CA . TYR A 1 122 ? -6.917 -3.954 17.417 1.00 93.06 122 TYR A CA 1
ATOM 963 C C . TYR A 1 122 ? -5.543 -4.213 16.795 1.00 93.06 122 TYR A C 1
ATOM 965 O O . TYR A 1 122 ? -4.871 -3.301 16.318 1.00 93.06 122 TYR A O 1
ATOM 973 N N . THR A 1 123 ? -5.121 -5.476 16.764 1.00 92.25 123 THR A N 1
ATOM 974 C CA . THR A 1 123 ? -3.845 -5.869 16.159 1.00 92.25 123 THR A CA 1
ATOM 975 C C . THR A 1 123 ? -4.018 -6.203 14.684 1.00 92.25 123 THR A C 1
ATOM 977 O O . THR A 1 123 ? -4.799 -7.078 14.318 1.00 92.25 123 THR A O 1
ATOM 980 N N . CYS A 1 124 ? -3.222 -5.542 13.849 1.00 87.19 124 CYS A N 1
ATOM 981 C CA . CYS A 1 124 ? -3.021 -5.936 12.465 1.00 87.19 124 CYS A CA 1
ATOM 982 C C . CYS A 1 124 ? -2.164 -7.200 12.369 1.00 87.19 124 CYS A C 1
ATOM 984 O O . CYS A 1 124 ? -0.981 -7.139 12.707 1.00 87.19 124 CYS A O 1
ATOM 986 N N . LEU A 1 125 ? -2.767 -8.315 11.939 1.00 75.38 125 LEU A N 1
ATOM 987 C CA . LEU A 1 125 ? -2.115 -9.617 11.744 1.00 75.38 125 LEU A CA 1
ATOM 988 C C . LEU A 1 125 ? -1.662 -9.806 10.303 1.00 75.38 125 LEU A C 1
ATOM 990 O O . LEU A 1 125 ? -2.539 -9.709 9.418 1.00 75.38 125 LEU A O 1
#